Protein AF-A0A7C9AP19-F1 (afdb_monomer_lite)

Structure (mmCIF, N/CA/C/O backbone):
data_AF-A0A7C9AP19-F1
#
_entry.id   AF-A0A7C9AP19-F1
#
loop_
_atom_site.group_PDB
_atom_site.id
_atom_site.type_symbol
_atom_site.label_atom_id
_atom_site.label_alt_id
_atom_site.label_comp_id
_atom_site.label_asym_id
_atom_site.label_entity_id
_atom_site.label_seq_id
_atom_site.pdbx_PDB_ins_code
_atom_site.Cartn_x
_atom_site.Cartn_y
_atom_site.Cartn_z
_atom_site.occupancy
_atom_site.B_iso_or_equiv
_atom_site.auth_seq_id
_atom_site.auth_comp_id
_atom_site.auth_asym_id
_atom_site.auth_atom_id
_atom_site.pdbx_PDB_model_num
ATOM 1 N N . CYS A 1 1 ? -46.477 37.962 7.176 1.00 33.88 1 CYS A N 1
ATOM 2 C CA . CYS A 1 1 ? -47.834 37.896 7.747 1.00 33.88 1 CYS A CA 1
ATOM 3 C C . CYS A 1 1 ? -48.300 36.449 7.716 1.00 33.88 1 CYS A C 1
ATOM 5 O O . CYS A 1 1 ? -48.357 35.925 6.615 1.00 33.88 1 CYS A O 1
ATOM 7 N N . SER A 1 2 ? -48.502 35.877 8.914 1.00 26.67 2 SER A N 1
ATOM 8 C CA . SER A 1 2 ? -49.481 34.855 9.369 1.00 26.67 2 SER A CA 1
ATOM 9 C C . SER A 1 2 ? -49.812 33.673 8.437 1.00 26.67 2 SER A C 1
ATOM 11 O O . SER A 1 2 ? -50.064 33.888 7.262 1.00 26.67 2 SER A O 1
ATOM 13 N N . SER A 1 3 ? -49.904 32.403 8.850 1.00 32.03 3 SER A N 1
ATOM 14 C CA . SER A 1 3 ? -50.223 31.741 10.142 1.00 32.03 3 SER A CA 1
ATOM 15 C C . SER A 1 3 ? -50.017 30.216 9.940 1.00 32.03 3 SER A C 1
ATOM 17 O O . SER A 1 3 ? -50.357 29.724 8.868 1.00 32.03 3 SER A O 1
ATOM 19 N N . ASP A 1 4 ? -49.253 29.500 10.774 1.00 26.17 4 ASP A N 1
ATOM 20 C CA . ASP A 1 4 ? -49.626 28.697 11.972 1.00 26.17 4 ASP A CA 1
ATOM 21 C C . ASP A 1 4 ? -50.503 27.441 11.770 1.00 26.17 4 ASP A C 1
ATOM 23 O O . ASP A 1 4 ? -51.618 27.547 11.273 1.00 26.17 4 ASP A O 1
ATOM 27 N N . LEU A 1 5 ? -49.999 26.290 12.262 1.00 29.55 5 LEU A N 1
ATOM 28 C CA . LEU A 1 5 ? -50.685 25.165 12.957 1.00 29.55 5 LEU A CA 1
ATOM 29 C C . LEU A 1 5 ? -49.634 24.052 13.229 1.00 29.55 5 LEU A C 1
ATOM 31 O O . LEU A 1 5 ? -49.216 23.362 12.305 1.00 29.55 5 LEU A O 1
ATOM 35 N N . THR A 1 6 ? -48.896 24.066 14.347 1.00 25.91 6 THR A N 1
ATOM 36 C CA . THR A 1 6 ? -49.172 23.483 15.688 1.00 25.91 6 THR A CA 1
ATOM 37 C C . THR A 1 6 ? -49.367 21.957 15.752 1.00 25.91 6 THR A C 1
ATOM 39 O O . THR A 1 6 ? -50.347 21.422 15.251 1.00 25.91 6 THR A O 1
ATOM 42 N N . ALA A 1 7 ? -48.474 21.273 16.485 1.00 27.41 7 ALA A N 1
ATOM 43 C CA . ALA A 1 7 ? -48.823 20.345 17.573 1.00 27.41 7 ALA A CA 1
ATOM 44 C C . ALA A 1 7 ? -47.565 19.936 18.368 1.00 27.41 7 ALA A C 1
ATOM 46 O O . ALA A 1 7 ? -46.604 19.391 17.830 1.00 27.41 7 ALA A O 1
ATOM 47 N N . SER A 1 8 ? -47.612 20.231 19.663 1.00 24.33 8 SER A N 1
ATOM 48 C CA . SER A 1 8 ? -46.602 19.997 20.696 1.00 24.33 8 SER A CA 1
ATOM 49 C C . SER A 1 8 ? -46.869 18.702 21.472 1.00 24.33 8 SER A C 1
ATOM 51 O O . SER A 1 8 ? -48.028 18.333 21.627 1.00 24.33 8 SER A O 1
ATOM 53 N N . ALA A 1 9 ? -45.820 18.108 22.054 1.00 26.25 9 ALA A N 1
ATOM 54 C CA . ALA A 1 9 ? -45.752 17.569 23.432 1.00 26.25 9 ALA A CA 1
ATOM 55 C C . ALA A 1 9 ? -44.331 16.986 23.639 1.00 26.25 9 ALA A C 1
ATOM 57 O O . ALA A 1 9 ? -43.956 16.046 22.948 1.00 26.25 9 ALA A O 1
ATOM 58 N N . SER A 1 10 ? -43.405 17.647 24.353 1.00 24.12 10 SER A N 1
ATOM 59 C CA . SER A 1 10 ? -43.194 17.617 25.824 1.00 24.12 10 SER A CA 1
ATOM 60 C C . SER A 1 10 ? -43.123 16.181 26.354 1.00 24.12 10 SER A C 1
ATOM 62 O O . SER A 1 10 ? -44.110 15.467 26.260 1.00 24.12 10 SER A O 1
ATOM 64 N N . SER A 1 11 ? -41.986 15.676 26.842 1.00 26.09 11 SER A N 1
ATOM 65 C CA . SER A 1 11 ? -41.488 15.787 28.235 1.00 26.09 11 SER A CA 1
ATOM 66 C C . SER A 1 11 ? -40.343 14.759 28.398 1.00 26.09 11 SER A C 1
ATOM 68 O O . SER A 1 11 ? -40.421 13.728 27.744 1.00 26.09 11 SER A O 1
ATOM 70 N N . LEU A 1 12 ? -39.298 14.835 29.227 1.00 27.48 12 LEU A N 1
ATOM 71 C CA . LEU A 1 12 ? -38.876 15.664 30.356 1.00 27.48 12 LEU A CA 1
ATOM 72 C C . LEU A 1 12 ? -37.373 15.346 30.596 1.00 27.48 12 LEU A C 1
ATOM 74 O O . LEU A 1 12 ? -36.916 14.236 30.334 1.00 27.48 12 LEU A O 1
ATOM 78 N N . HIS A 1 13 ? -36.638 16.346 31.083 1.00 32.97 13 HIS A N 1
ATOM 79 C CA . HIS A 1 13 ? -35.229 16.362 31.529 1.00 32.97 13 HIS A CA 1
ATOM 80 C C . HIS A 1 13 ? -35.008 15.458 32.789 1.00 32.97 13 HIS A C 1
ATOM 82 O O . HIS A 1 13 ? -36.019 15.037 33.354 1.00 32.97 13 HIS A O 1
ATOM 88 N N . PRO A 1 14 ? -33.775 15.183 33.304 1.00 28.81 14 PRO A N 1
ATOM 89 C CA . PRO A 1 14 ? -32.825 16.237 33.674 1.00 28.81 14 PRO A CA 1
ATOM 90 C C . PRO A 1 14 ? -31.317 15.983 33.457 1.00 28.81 14 PRO A C 1
ATOM 92 O O . PRO A 1 14 ? -30.733 14.978 33.848 1.00 28.81 14 PRO A O 1
ATOM 95 N N . SER A 1 15 ? -30.690 17.025 32.913 1.00 22.34 15 SER A N 1
ATOM 96 C CA . SER A 1 15 ? -29.401 17.607 33.305 1.00 22.34 15 SER A CA 1
ATOM 97 C C . SER A 1 15 ? -28.966 17.356 34.753 1.00 22.34 15 SER A C 1
ATOM 99 O O . SER A 1 15 ? -29.695 17.709 35.680 1.00 22.34 15 SER A O 1
ATOM 101 N N . PHE A 1 16 ? -27.714 16.933 34.929 1.00 23.81 16 PHE A N 1
ATOM 102 C CA . PHE A 1 16 ? -26.956 17.168 36.154 1.00 23.81 16 PHE A CA 1
ATOM 103 C C . PHE A 1 16 ? -25.749 18.052 35.850 1.00 23.81 16 PHE A C 1
ATOM 105 O O . PHE A 1 16 ? -24.860 17.704 35.076 1.00 23.81 16 PHE A O 1
ATOM 112 N N . SER A 1 17 ? -25.780 19.224 36.464 1.00 23.30 17 SER A N 1
ATOM 113 C CA . SER A 1 17 ? -24.696 20.182 36.601 1.00 23.30 17 SER A CA 1
ATOM 114 C C . SER A 1 17 ? -24.317 20.205 38.076 1.00 23.30 17 SER A C 1
ATOM 116 O O . SER A 1 17 ? -25.175 20.506 38.902 1.00 23.30 17 SER A O 1
ATOM 118 N N . GLU A 1 18 ? -23.054 19.939 38.400 1.00 25.55 18 GLU A N 1
ATOM 119 C CA . GLU A 1 18 ? -22.481 20.263 39.706 1.00 25.55 18 GLU A CA 1
ATOM 120 C C . GLU A 1 18 ? -21.225 21.113 39.507 1.00 25.55 18 GLU A C 1
ATOM 122 O O . GLU A 1 18 ? -20.246 20.705 38.883 1.00 25.55 18 GLU A O 1
ATOM 127 N N . GLN A 1 19 ? -21.303 22.336 40.027 1.00 26.25 19 GLN A N 1
ATOM 128 C CA . GLN A 1 19 ? -20.173 23.192 40.352 1.00 26.25 19 GLN A CA 1
ATOM 129 C C . GLN A 1 19 ?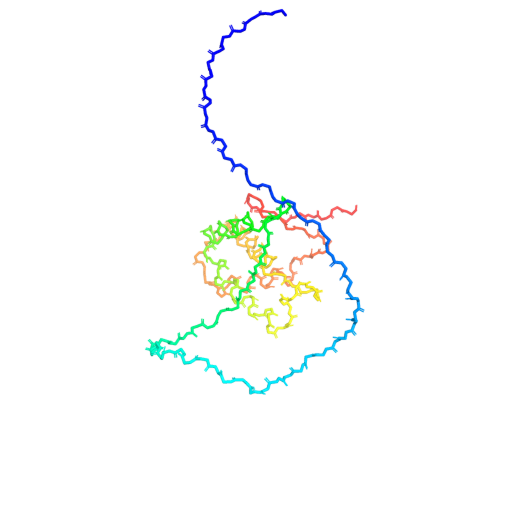 -19.791 22.919 41.809 1.00 26.25 19 GLN A C 1
ATOM 131 O O . GLN A 1 19 ? -20.670 22.896 42.665 1.00 26.25 19 GLN A O 1
ATOM 136 N N . ASN A 1 20 ? -18.497 22.830 42.110 1.00 26.38 20 ASN A N 1
ATOM 137 C CA . ASN A 1 20 ? -17.979 23.269 43.404 1.00 26.38 20 ASN A CA 1
ATOM 138 C C . ASN A 1 20 ? -16.550 23.801 43.254 1.00 26.38 20 ASN A C 1
ATOM 140 O O . ASN A 1 20 ? -15.699 23.186 42.614 1.00 26.38 20 ASN A O 1
ATOM 144 N N . GLN A 1 21 ? -16.330 24.991 43.812 1.00 27.19 21 GLN A N 1
ATOM 145 C CA . GLN A 1 21 ? -15.067 25.723 43.833 1.00 27.19 21 GLN A CA 1
ATOM 146 C C . GLN A 1 21 ? -14.285 25.466 45.134 1.00 27.19 21 GLN A C 1
ATOM 148 O O . GLN A 1 21 ? -14.880 25.362 46.200 1.00 27.19 21 GLN A O 1
ATOM 153 N N . LEU A 1 22 ? -12.952 25.523 44.990 1.00 25.98 22 LEU A N 1
ATOM 154 C CA . LEU A 1 22 ? -11.915 25.993 45.929 1.00 25.98 22 LEU A CA 1
ATOM 155 C C . LEU A 1 22 ? -11.711 25.264 47.273 1.00 25.98 22 LEU A C 1
ATOM 157 O O . LEU A 1 22 ? -12.464 25.462 48.220 1.00 25.98 22 LEU A O 1
ATOM 161 N N . ASN A 1 23 ? -10.522 24.659 47.435 1.00 24.88 23 ASN A N 1
ATOM 162 C CA . ASN A 1 23 ? -9.567 25.213 48.405 1.00 24.88 23 ASN A CA 1
ATOM 163 C C . ASN A 1 23 ? -8.090 24.841 48.141 1.00 24.88 23 ASN A C 1
ATOM 165 O O . ASN A 1 23 ? -7.742 23.678 47.975 1.00 24.88 23 ASN A O 1
ATOM 169 N N . ASN A 1 24 ? -7.269 25.895 48.120 1.00 26.86 24 ASN A N 1
ATOM 170 C CA . ASN A 1 24 ? -5.848 26.052 48.449 1.00 26.86 24 ASN A CA 1
ATOM 171 C C . ASN A 1 24 ? -4.849 24.881 48.347 1.00 26.86 24 ASN A C 1
ATOM 173 O O . ASN A 1 24 ? -4.787 24.015 49.208 1.00 26.86 24 ASN A O 1
ATOM 177 N N . GLY A 1 25 ? -3.907 25.061 47.412 1.00 25.02 25 GLY A N 1
ATOM 178 C CA . GLY A 1 25 ? -2.484 25.233 47.723 1.00 25.02 25 GLY A CA 1
ATOM 179 C C . GLY A 1 25 ? -1.695 23.998 48.155 1.00 25.02 25 GLY A C 1
ATOM 180 O O . GLY A 1 25 ? -1.704 23.644 49.323 1.00 25.02 25 GLY A O 1
ATOM 181 N N . GLN A 1 26 ? -0.871 23.469 47.250 1.00 26.27 26 GLN A N 1
ATOM 182 C CA . GLN A 1 26 ? 0.589 23.593 47.346 1.00 26.27 26 GLN A CA 1
ATOM 183 C C . GLN A 1 26 ? 1.243 23.149 46.031 1.00 26.27 26 GLN A C 1
ATOM 185 O O . GLN A 1 26 ? 0.963 22.080 45.499 1.00 26.27 26 GLN A O 1
ATOM 190 N N . VAL A 1 27 ? 2.108 24.016 45.508 1.00 32.81 27 VAL A N 1
ATOM 191 C CA . VAL A 1 27 ? 3.102 23.694 44.483 1.00 32.81 27 VAL A CA 1
ATOM 192 C C . VAL A 1 27 ? 4.300 23.097 45.212 1.00 32.81 27 VAL A C 1
ATOM 194 O O . VAL A 1 27 ? 4.894 23.789 46.036 1.00 32.81 27 VAL A O 1
ATOM 197 N N . VAL A 1 28 ? 4.655 21.852 44.894 1.00 28.27 28 VAL A N 1
ATOM 198 C CA . VAL A 1 28 ? 6.001 21.300 45.091 1.00 28.27 28 VAL A CA 1
ATOM 199 C C . VAL A 1 28 ? 6.309 20.407 43.888 1.00 28.27 28 VAL A C 1
ATOM 201 O O . VAL A 1 28 ? 5.645 19.396 43.669 1.00 28.27 28 VAL A O 1
ATOM 204 N N . ASP A 1 29 ? 7.300 20.825 43.101 1.00 30.91 29 ASP A N 1
ATOM 205 C CA . ASP A 1 29 ? 8.033 19.985 42.155 1.00 30.91 29 ASP A CA 1
ATOM 206 C C . ASP A 1 29 ? 8.764 18.877 42.918 1.00 30.91 29 ASP A C 1
ATOM 208 O O . ASP A 1 29 ? 9.533 19.190 43.822 1.00 30.91 29 ASP A O 1
ATOM 212 N N . GLN A 1 30 ? 8.619 17.617 42.503 1.00 31.69 30 GLN A N 1
ATOM 213 C CA . GLN A 1 30 ? 9.758 16.697 42.448 1.00 31.69 30 GLN A CA 1
ATOM 214 C C . GLN A 1 30 ? 9.402 15.472 41.594 1.00 31.69 30 GLN A C 1
ATOM 216 O O . GLN A 1 30 ? 8.497 14.700 41.910 1.00 31.69 30 GLN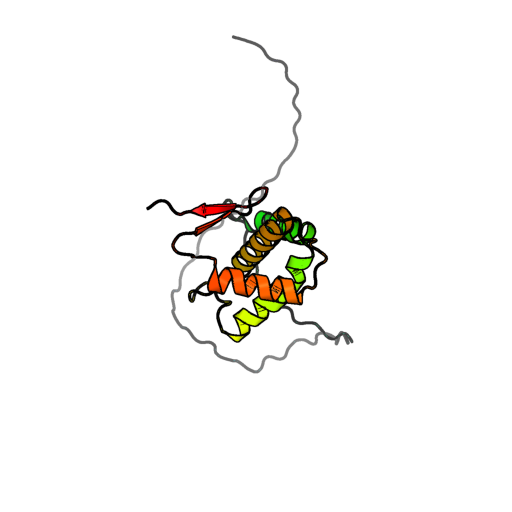 A O 1
ATOM 221 N N . ASN A 1 31 ? 10.155 15.296 40.509 1.00 33.09 31 ASN A N 1
ATOM 222 C CA . ASN A 1 31 ? 10.394 13.993 39.904 1.00 33.09 31 ASN A CA 1
ATOM 223 C C . ASN A 1 31 ? 10.888 13.025 40.987 1.00 33.09 31 ASN A C 1
ATOM 225 O O . ASN A 1 31 ? 11.723 13.427 41.788 1.00 33.09 31 ASN A O 1
ATOM 229 N N . ASP A 1 32 ? 10.387 11.791 41.004 1.00 31.61 32 ASP A N 1
ATOM 230 C CA . ASP A 1 32 ? 11.221 10.583 41.024 1.00 31.61 32 ASP A CA 1
ATOM 231 C C . ASP A 1 32 ? 10.342 9.330 41.107 1.00 31.61 32 ASP A C 1
ATOM 233 O O . ASP A 1 32 ? 9.526 9.139 42.009 1.00 31.61 32 ASP A O 1
ATOM 237 N N . ILE A 1 33 ? 10.525 8.457 40.117 1.00 45.91 33 ILE A N 1
ATOM 238 C CA . ILE A 1 33 ? 10.071 7.072 40.149 1.00 45.91 33 ILE A CA 1
ATOM 239 C C . ILE A 1 33 ? 10.891 6.386 41.242 1.00 45.91 33 ILE A C 1
ATOM 241 O O . ILE A 1 33 ? 12.060 6.066 41.037 1.00 45.91 33 ILE A O 1
ATOM 245 N N . ILE A 1 34 ? 10.282 6.173 42.406 1.00 36.25 34 ILE A N 1
ATOM 246 C CA . ILE A 1 34 ? 10.846 5.333 43.461 1.00 36.25 34 ILE A CA 1
ATOM 247 C C . ILE A 1 34 ? 10.037 4.043 43.501 1.00 36.25 34 ILE A C 1
ATOM 249 O O . ILE A 1 34 ? 8.881 4.013 43.923 1.00 36.25 34 ILE A O 1
ATOM 253 N N . SER A 1 35 ? 10.679 2.970 43.043 1.00 47.22 35 SER A N 1
ATOM 254 C CA . SER A 1 35 ? 10.303 1.595 43.345 1.00 47.22 35 SER A CA 1
ATOM 255 C C . SER A 1 35 ? 10.175 1.439 44.859 1.00 47.22 35 SER A C 1
ATOM 257 O O . SER A 1 35 ? 11.148 1.637 45.586 1.00 47.22 35 SER A O 1
ATOM 259 N N . SER A 1 36 ? 8.986 1.088 45.340 1.00 35.06 36 SER A N 1
ATOM 260 C CA . SER A 1 36 ? 8.785 0.699 46.731 1.00 35.06 36 SER A CA 1
ATOM 261 C C . SER A 1 36 ? 8.198 -0.703 46.756 1.00 35.06 36 SER A C 1
ATOM 263 O O . SER A 1 36 ? 7.000 -0.913 46.566 1.00 35.06 36 SER A O 1
ATOM 265 N N . ASP A 1 37 ? 9.108 -1.657 46.933 1.00 45.09 37 ASP A N 1
ATOM 266 C CA . ASP A 1 37 ? 8.806 -2.991 47.416 1.00 45.09 37 ASP A CA 1
ATOM 267 C C . ASP A 1 37 ? 8.137 -2.905 48.796 1.00 45.09 37 ASP A C 1
ATOM 269 O O . ASP A 1 37 ? 8.520 -2.097 49.644 1.00 45.09 37 ASP A O 1
ATOM 273 N N . ASN A 1 38 ? 7.206 -3.834 49.017 1.00 46.31 38 ASN A N 1
ATOM 274 C CA . ASN A 1 38 ? 6.546 -4.187 50.277 1.00 46.31 38 ASN A CA 1
ATOM 275 C C . ASN A 1 38 ? 5.342 -3.338 50.717 1.00 46.31 38 ASN A C 1
ATOM 277 O O . ASN A 1 38 ? 5.403 -2.553 51.660 1.00 46.31 38 ASN A O 1
ATOM 281 N N . ALA A 1 39 ? 4.177 -3.685 50.162 1.00 41.16 39 ALA A N 1
ATOM 282 C CA . ALA A 1 39 ? 2.920 -3.694 50.911 1.00 41.16 39 ALA A CA 1
ATOM 283 C C . ALA A 1 39 ? 2.190 -5.035 50.670 1.00 41.16 39 ALA A C 1
ATOM 285 O O . ALA A 1 39 ? 2.125 -5.483 49.522 1.00 41.16 39 ALA A O 1
ATOM 286 N N . PRO A 1 40 ? 1.660 -5.707 51.712 1.00 40.81 40 PRO A N 1
ATOM 287 C CA . PRO A 1 40 ? 0.996 -6.995 51.555 1.00 40.81 40 PRO A CA 1
ATOM 288 C C . PRO A 1 40 ? -0.341 -6.798 50.832 1.00 40.81 40 PRO A C 1
ATOM 290 O O . PRO A 1 40 ? -1.239 -6.107 51.314 1.00 40.81 40 PRO A O 1
ATOM 293 N N . SER A 1 41 ? -0.455 -7.389 49.645 1.00 44.66 41 SER A N 1
ATOM 294 C CA . SER A 1 41 ? -1.671 -7.375 48.834 1.00 44.66 41 SER A CA 1
ATOM 295 C C . SER A 1 41 ? -2.793 -8.153 49.542 1.00 44.66 41 SER A C 1
ATOM 297 O O . SER A 1 41 ? -2.520 -9.203 50.128 1.00 44.66 41 SER A O 1
ATOM 299 N N . PRO A 1 42 ? -4.059 -7.699 49.488 1.00 41.72 42 PRO A N 1
ATOM 300 C CA . PRO A 1 42 ? -5.173 -8.495 49.978 1.00 41.72 42 PRO A CA 1
ATOM 301 C C . PRO A 1 42 ? -5.355 -9.697 49.045 1.00 41.72 42 PRO A C 1
ATOM 303 O O . PRO A 1 42 ? -5.328 -9.545 47.824 1.00 41.72 42 PRO A O 1
ATOM 306 N N . ASN A 1 43 ? -5.515 -10.885 49.631 1.00 42.66 43 ASN A N 1
ATOM 307 C CA . ASN A 1 43 ? -5.723 -12.156 48.938 1.00 42.66 43 ASN A CA 1
ATOM 308 C C . ASN A 1 43 ? -6.860 -12.052 47.910 1.00 42.66 43 ASN A C 1
ATOM 310 O O . ASN A 1 43 ? -8.035 -12.207 48.245 1.00 42.66 43 ASN A O 1
ATOM 314 N N . CYS A 1 44 ? -6.504 -11.824 46.648 1.00 43.12 44 CYS A N 1
ATOM 315 C CA . CYS A 1 44 ? -7.377 -12.147 45.537 1.00 43.12 44 CYS A CA 1
ATOM 316 C C . CYS A 1 44 ? -7.315 -13.663 45.386 1.00 43.12 44 CYS A C 1
ATOM 318 O O . CYS A 1 44 ? -6.273 -14.216 45.042 1.00 43.12 44 CYS A O 1
ATOM 320 N N . SER A 1 45 ? -8.423 -14.324 45.716 1.00 47.81 45 SER A N 1
ATOM 321 C CA . SER A 1 45 ? -8.645 -15.742 45.458 1.00 47.81 45 SER A CA 1
ATOM 322 C C . SER A 1 45 ? -8.162 -16.096 44.054 1.00 47.81 45 SER A C 1
ATOM 324 O O . SER A 1 45 ? -8.623 -15.490 43.084 1.00 47.81 45 SER A O 1
ATOM 326 N N . GLU A 1 46 ? -7.239 -17.052 43.974 1.00 45.88 46 GLU A N 1
ATOM 327 C CA . GLU A 1 46 ? -6.699 -17.607 42.739 1.00 45.88 46 GLU A CA 1
ATOM 328 C C . GLU A 1 46 ? -7.840 -18.003 41.798 1.00 45.88 46 GLU A C 1
ATOM 330 O O . GLU A 1 46 ? -8.445 -19.069 41.909 1.00 45.88 46 GLU A O 1
ATOM 335 N N . ILE A 1 47 ? -8.127 -17.139 40.828 1.00 52.62 47 ILE A N 1
ATOM 336 C CA . ILE A 1 47 ? -8.766 -17.572 39.599 1.00 52.62 47 ILE A CA 1
ATOM 337 C C . ILE A 1 47 ? -7.649 -18.281 38.841 1.00 52.62 47 ILE A C 1
ATOM 339 O O . ILE A 1 47 ? -6.829 -17.642 38.182 1.00 52.62 47 ILE A O 1
ATOM 343 N N . SER A 1 48 ? -7.586 -19.605 38.975 1.00 49.59 48 SER A N 1
ATOM 344 C CA . SER A 1 48 ? -6.750 -20.470 38.146 1.00 49.59 48 SER A CA 1
ATOM 345 C C . SER A 1 48 ? -7.281 -20.454 36.708 1.00 49.59 48 SER A C 1
ATOM 347 O O . SER A 1 48 ? -7.899 -21.390 36.203 1.00 49.59 48 SER A O 1
ATOM 349 N N . CYS A 1 49 ? -7.062 -19.331 36.026 1.00 50.03 49 CYS A N 1
ATOM 350 C CA . CYS A 1 49 ? -7.314 -19.188 34.605 1.00 50.03 49 CYS A CA 1
ATOM 351 C C . CYS A 1 49 ? -6.198 -19.913 33.854 1.00 50.03 49 CYS A C 1
ATOM 353 O O . CYS A 1 49 ? -5.167 -19.344 33.508 1.00 50.03 49 CYS A O 1
ATOM 355 N N . SER A 1 50 ? -6.425 -21.195 33.588 1.00 63.16 50 SER A N 1
ATOM 356 C CA . SER A 1 50 ? -5.741 -21.913 32.519 1.00 63.16 50 SER A CA 1
ATOM 357 C C . SER A 1 50 ? -6.154 -21.297 31.181 1.00 63.16 50 SER A C 1
ATOM 359 O O . SER A 1 50 ? -7.198 -21.634 30.628 1.00 63.16 50 SER A O 1
ATOM 361 N N . LYS A 1 51 ? -5.375 -20.324 30.702 1.00 58.12 51 LYS A N 1
ATOM 362 C CA . LYS A 1 51 ? -5.411 -19.757 29.346 1.00 58.12 51 LYS A CA 1
ATOM 363 C C . LYS A 1 51 ? -4.180 -18.874 29.183 1.00 58.12 51 LYS A C 1
ATOM 365 O O . LYS A 1 51 ? -4.017 -17.929 29.948 1.00 58.12 51 LYS A O 1
ATOM 370 N N . ASP A 1 52 ? -3.350 -19.163 28.187 1.00 73.31 52 ASP A N 1
ATOM 371 C CA . ASP A 1 52 ? -2.283 -18.266 27.747 1.00 73.31 52 ASP A CA 1
ATOM 372 C C . ASP A 1 52 ? -2.880 -16.881 27.455 1.00 73.31 52 ASP A C 1
ATOM 374 O O . ASP A 1 52 ? -3.574 -16.677 26.456 1.00 73.31 52 ASP A O 1
ATOM 378 N N . ALA A 1 53 ? -2.687 -15.931 28.369 1.00 79.38 53 ALA A N 1
ATOM 379 C CA . ALA A 1 53 ? -3.186 -14.577 28.202 1.00 79.38 53 ALA A CA 1
ATOM 380 C C . ALA A 1 53 ? -2.332 -13.871 27.138 1.00 79.38 53 ALA A C 1
ATOM 382 O O . ALA A 1 53 ? -1.177 -13.521 27.380 1.00 79.38 53 ALA A O 1
ATOM 383 N N . LEU A 1 54 ? -2.893 -13.674 25.942 1.00 87.25 54 LEU A N 1
ATOM 384 C CA . LEU A 1 54 ? -2.236 -12.928 24.871 1.00 87.25 54 LEU A CA 1
ATOM 385 C C . LEU A 1 54 ? -2.154 -11.443 25.256 1.00 87.25 54 LEU A C 1
ATOM 387 O O . LEU A 1 54 ? -3.168 -10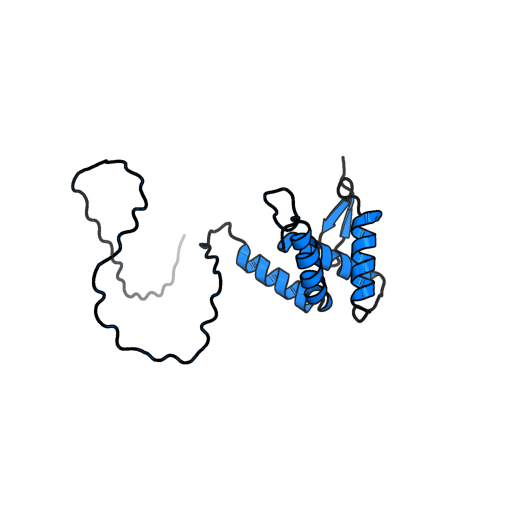.747 25.301 1.00 87.25 54 LEU A O 1
ATOM 391 N N . SER A 1 55 ? -0.941 -10.949 25.497 1.00 92.50 55 SER A N 1
ATOM 392 C CA . SER A 1 55 ? -0.692 -9.518 25.684 1.00 92.50 55 SER A CA 1
ATOM 393 C C . SER A 1 55 ? -0.711 -8.800 24.332 1.00 92.50 55 SER A C 1
ATOM 395 O O . SER A 1 55 ? 0.068 -9.126 23.434 1.00 92.50 55 SER A O 1
ATOM 397 N N . VAL A 1 56 ? -1.605 -7.821 24.174 1.00 94.06 56 VAL A N 1
ATOM 398 C CA . VAL A 1 56 ? -1.761 -7.026 22.947 1.00 94.06 56 VAL A CA 1
ATOM 399 C C . VAL A 1 56 ? -1.492 -5.560 23.266 1.00 94.06 56 VAL A C 1
ATOM 401 O O . VAL A 1 56 ? -2.088 -4.999 24.183 1.00 94.06 56 VAL A O 1
ATOM 404 N N . ARG A 1 57 ? -0.607 -4.920 22.492 1.00 94.06 57 ARG A N 1
ATOM 405 C CA . ARG A 1 57 ? -0.392 -3.469 22.579 1.00 94.06 57 ARG A CA 1
ATOM 406 C C . ARG A 1 57 ? -1.589 -2.741 21.976 1.00 94.06 57 ARG A C 1
ATOM 408 O O . ARG A 1 57 ? -1.956 -3.016 20.835 1.00 94.06 57 ARG A O 1
ATOM 415 N N . LEU A 1 58 ? -2.156 -1.805 22.728 1.00 94.56 58 LEU A N 1
ATOM 416 C CA . LEU A 1 58 ? -3.302 -1.002 22.315 1.00 94.56 58 LEU A CA 1
ATOM 417 C C . LEU A 1 58 ? -2.894 0.465 22.190 1.00 94.56 58 LEU A C 1
ATOM 419 O O . LEU A 1 58 ? -2.204 0.990 23.061 1.00 94.56 58 LEU A O 1
ATOM 423 N N . ASP A 1 59 ? -3.350 1.106 21.118 1.00 92.19 59 ASP A N 1
ATOM 424 C CA . ASP A 1 59 ? -3.271 2.551 20.914 1.00 92.19 59 ASP A CA 1
ATOM 425 C C . ASP A 1 59 ? -4.696 3.122 20.938 1.00 92.19 59 ASP A C 1
ATOM 427 O O . ASP A 1 59 ? -5.584 2.601 20.257 1.00 92.19 59 ASP A O 1
ATOM 431 N N . ILE A 1 60 ? -4.938 4.144 21.763 1.00 92.94 60 ILE A N 1
ATOM 432 C CA . ILE A 1 60 ? -6.272 4.716 21.992 1.00 92.94 60 ILE A CA 1
ATOM 433 C C . ILE A 1 60 ? -6.237 6.191 21.617 1.00 92.94 60 ILE A C 1
ATOM 435 O O . ILE A 1 60 ? -5.532 6.990 22.227 1.00 92.94 60 ILE A O 1
ATOM 439 N N . SER A 1 61 ? -7.054 6.553 20.633 1.00 90.00 61 SER A N 1
ATOM 440 C CA . SER A 1 61 ? -7.203 7.928 20.159 1.00 90.00 61 SER A CA 1
ATOM 441 C C . SER A 1 61 ? -8.605 8.462 20.447 1.00 90.00 61 SER A C 1
ATOM 443 O O . SER A 1 61 ? -9.597 7.740 20.333 1.00 90.00 61 SER A O 1
ATOM 445 N N . PHE A 1 62 ? -8.705 9.751 20.777 1.00 91.00 62 PHE A N 1
ATOM 446 C CA . PHE A 1 62 ? -9.986 10.430 20.980 1.00 91.00 62 PHE A CA 1
ATOM 447 C C . PHE A 1 62 ? -10.553 10.965 19.665 1.00 91.00 62 PHE A C 1
ATOM 449 O O . PHE A 1 62 ? -9.834 11.500 18.818 1.00 91.00 62 PHE A O 1
ATOM 456 N N . LYS A 1 63 ? -11.876 10.870 19.504 1.00 88.25 63 LYS A N 1
ATOM 457 C CA . LYS A 1 63 ? -12.560 11.433 18.340 1.00 88.25 63 LYS A CA 1
ATOM 458 C C . LYS A 1 63 ? -12.532 12.962 18.402 1.00 88.25 63 LYS A C 1
ATOM 460 O O . LYS A 1 63 ? -13.082 13.564 19.316 1.00 88.25 63 LYS A O 1
ATOM 465 N N . SER A 1 64 ? -11.954 13.569 17.373 1.00 89.44 64 SER A N 1
ATOM 466 C CA . SER A 1 64 ? -12.006 15.006 17.085 1.00 89.44 64 SER A CA 1
ATOM 467 C C . SER A 1 64 ? -12.839 15.249 15.814 1.00 89.44 64 SER A C 1
ATOM 469 O O . SER A 1 64 ? -12.880 14.360 14.958 1.00 89.44 64 SER A O 1
ATOM 471 N N . PRO A 1 65 ? -13.470 16.427 15.623 1.00 87.31 65 PRO A N 1
ATOM 472 C CA . PRO A 1 65 ? -14.109 16.797 14.355 1.00 87.31 65 PRO A CA 1
ATOM 473 C C . PRO A 1 65 ? -13.180 16.704 13.133 1.00 87.31 65 PRO A C 1
ATOM 475 O O . PRO A 1 65 ? -13.648 16.452 12.029 1.00 87.31 65 PRO A O 1
ATOM 478 N N . SER A 1 66 ? -11.869 16.877 13.325 1.00 87.25 66 SER A N 1
ATOM 479 C CA . SER A 1 66 ? -10.854 16.745 12.272 1.00 87.25 66 SER A CA 1
ATOM 480 C C . SER A 1 66 ? -10.286 15.327 12.126 1.00 87.25 66 SER A C 1
ATOM 482 O O . SER A 1 66 ? -9.448 15.092 11.258 1.00 87.25 66 SER A O 1
ATOM 484 N N . HIS A 1 67 ? -10.703 14.373 12.966 1.00 89.62 67 HIS A N 1
ATOM 485 C CA . HIS A 1 67 ? -10.164 13.015 12.955 1.00 89.62 67 HIS A CA 1
ATOM 486 C C . HIS A 1 67 ? -10.834 12.150 11.881 1.00 89.62 67 HIS A C 1
ATOM 488 O O . HIS A 1 67 ? -12.017 11.820 11.969 1.00 89.62 67 HIS A O 1
ATOM 494 N N . THR A 1 68 ? -10.046 11.705 10.904 1.00 91.88 68 THR A N 1
ATOM 495 C CA . THR A 1 68 ? -10.497 10.904 9.753 1.00 91.88 68 THR A CA 1
ATOM 496 C C . THR A 1 68 ? -10.156 9.415 9.873 1.00 91.88 68 THR A C 1
ATOM 498 O O . THR A 1 68 ? -10.287 8.670 8.901 1.00 91.88 68 THR A O 1
ATOM 501 N N . GLY A 1 69 ? -9.735 8.937 11.052 1.00 92.00 69 GLY A N 1
ATOM 502 C CA . GLY A 1 69 ? -9.279 7.552 11.233 1.00 92.00 69 GLY A CA 1
ATOM 503 C C . GLY A 1 69 ? -10.321 6.500 10.835 1.00 92.00 69 GLY A C 1
ATOM 504 O O . GLY A 1 69 ? -9.990 5.585 10.094 1.00 92.00 69 GLY A O 1
ATOM 505 N N . LEU A 1 70 ? -11.595 6.676 11.215 1.00 92.31 70 LEU A N 1
ATOM 506 C CA . LEU A 1 70 ? -12.671 5.739 10.841 1.00 92.31 70 LEU A CA 1
ATOM 507 C C . LEU A 1 70 ? -12.891 5.673 9.323 1.00 92.31 70 LEU A C 1
ATOM 509 O O . LEU A 1 70 ? -12.982 4.584 8.764 1.00 92.31 70 LEU A O 1
ATOM 513 N N . GLN A 1 71 ? -12.915 6.831 8.657 1.00 93.75 71 GLN A N 1
ATOM 514 C CA . GLN A 1 71 ? -13.034 6.917 7.196 1.00 93.75 71 GLN A CA 1
ATOM 515 C C . GLN A 1 71 ? -11.828 6.273 6.505 1.00 93.75 71 GLN A C 1
ATOM 517 O O . GLN A 1 71 ? -11.967 5.605 5.487 1.00 93.75 71 GLN A O 1
ATOM 522 N N . THR A 1 72 ? -10.637 6.443 7.082 1.00 93.62 72 THR A N 1
ATOM 523 C CA . THR A 1 72 ? -9.398 5.849 6.572 1.00 93.62 72 THR A CA 1
ATOM 524 C C . THR A 1 72 ? -9.427 4.327 6.708 1.00 93.62 72 THR A C 1
ATOM 526 O O . THR A 1 72 ? -9.075 3.626 5.765 1.00 93.62 72 THR A O 1
ATOM 529 N N . THR A 1 73 ? -9.886 3.797 7.847 1.00 94.75 73 THR A N 1
ATOM 530 C CA . THR A 1 73 ? -10.061 2.352 8.058 1.00 94.75 73 THR A CA 1
ATOM 531 C C . THR A 1 73 ? -11.069 1.760 7.079 1.00 94.75 73 THR A C 1
ATOM 533 O O . THR A 1 73 ? -10.808 0.705 6.505 1.00 94.75 73 THR A 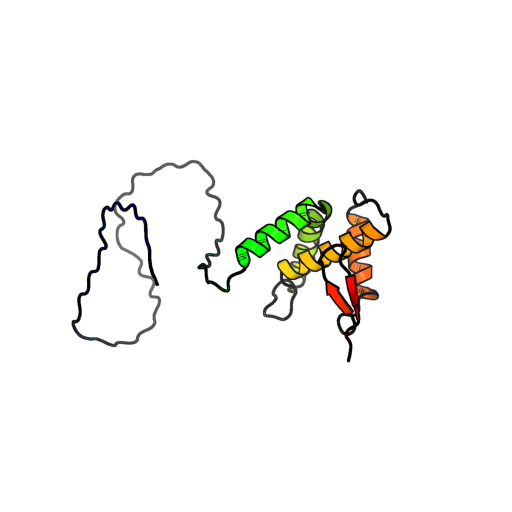O 1
ATOM 536 N N . GLU A 1 74 ? -12.196 2.439 6.859 1.00 96.31 74 GLU A N 1
ATOM 537 C CA . GLU A 1 74 ? -13.199 2.013 5.883 1.00 96.31 74 GLU A CA 1
ATOM 538 C C . GLU A 1 74 ? -12.636 2.006 4.458 1.00 96.31 74 GLU A C 1
ATOM 540 O O . GLU A 1 74 ? -12.781 1.009 3.753 1.00 96.31 74 GLU A O 1
ATOM 545 N N . LEU A 1 75 ? -11.919 3.061 4.062 1.00 95.31 75 LEU A N 1
ATOM 546 C CA . LEU A 1 75 ? -11.248 3.123 2.766 1.00 95.31 75 LEU A CA 1
ATOM 547 C C . LEU A 1 75 ? -10.249 1.975 2.602 1.00 95.31 75 LEU A C 1
ATOM 549 O O . LEU A 1 75 ? -10.302 1.259 1.609 1.00 95.31 75 LEU A O 1
ATOM 553 N N . VAL A 1 76 ? -9.356 1.762 3.573 1.00 96.06 76 VAL A N 1
ATOM 554 C CA . VAL A 1 76 ? -8.366 0.675 3.509 1.00 96.06 76 VAL A CA 1
ATOM 555 C C . VAL A 1 76 ? -9.055 -0.678 3.364 1.00 96.06 76 VAL A C 1
ATOM 557 O O . VAL A 1 76 ? -8.632 -1.470 2.526 1.00 96.06 76 VAL A O 1
ATOM 560 N N . LYS A 1 77 ? -10.143 -0.915 4.108 1.00 96.25 77 LYS A N 1
ATOM 561 C CA . LYS A 1 77 ? -10.940 -2.138 3.990 1.00 96.25 77 LYS A CA 1
ATOM 562 C C . LYS A 1 77 ? -11.496 -2.316 2.573 1.00 96.25 77 LYS A C 1
ATOM 564 O O . LYS A 1 77 ? -11.302 -3.369 1.975 1.00 96.25 77 LYS A O 1
ATOM 569 N N . GLN A 1 78 ? -12.115 -1.278 2.008 1.00 95.69 78 GLN A N 1
ATOM 570 C CA . GLN A 1 78 ? -12.646 -1.313 0.640 1.00 95.69 78 GLN A CA 1
ATOM 571 C C . GLN A 1 78 ? -11.553 -1.601 -0.399 1.00 95.69 78 GLN A C 1
ATOM 573 O O . GLN A 1 78 ? -11.770 -2.380 -1.325 1.00 95.69 78 GLN A O 1
ATOM 578 N N . LEU A 1 79 ? -10.366 -1.009 -0.239 1.00 93.94 79 LEU A N 1
ATOM 579 C CA . LEU A 1 79 ? -9.232 -1.238 -1.136 1.00 93.94 79 LEU A CA 1
ATOM 580 C C . LEU A 1 79 ? -8.713 -2.678 -1.050 1.00 93.94 79 LEU A C 1
ATOM 582 O O . LEU A 1 79 ? -8.424 -3.283 -2.081 1.00 93.94 79 LEU A O 1
ATOM 586 N N . THR A 1 80 ? -8.619 -3.245 0.156 1.00 93.44 80 THR A N 1
ATOM 587 C CA . THR A 1 80 ? -8.192 -4.640 0.342 1.00 93.44 80 THR A CA 1
ATOM 588 C C . THR A 1 80 ? -9.236 -5.649 -0.125 1.00 93.44 80 THR A C 1
ATOM 590 O O . THR A 1 80 ? -8.861 -6.714 -0.609 1.00 93.44 80 THR A O 1
ATOM 593 N N . ASP A 1 81 ? -10.524 -5.306 -0.036 1.00 93.62 81 ASP A N 1
ATOM 594 C CA . ASP A 1 81 ? -11.615 -6.128 -0.568 1.00 93.62 81 ASP A CA 1
ATOM 595 C C . ASP A 1 81 ? -11.619 -6.096 -2.109 1.00 93.62 81 ASP A C 1
ATOM 597 O O . ASP A 1 81 ? -11.802 -7.127 -2.756 1.00 93.62 81 ASP A O 1
ATOM 601 N N . GLN A 1 82 ? -11.363 -4.926 -2.712 1.00 91.44 82 GLN A N 1
ATOM 602 C CA . GLN A 1 82 ? -11.262 -4.762 -4.167 1.00 91.44 82 GLN A CA 1
ATOM 603 C C . GLN A 1 82 ? -10.016 -5.443 -4.750 1.00 91.44 82 GLN A C 1
ATOM 605 O O . GLN A 1 82 ? -10.076 -6.012 -5.841 1.00 91.44 82 GLN A O 1
ATOM 610 N N . PHE A 1 83 ? -8.893 -5.401 -4.033 1.00 92.12 83 PHE A N 1
ATOM 611 C CA . PHE A 1 83 ? -7.632 -6.003 -4.452 1.00 92.12 83 PHE A CA 1
ATOM 612 C C . PHE A 1 83 ? -7.110 -6.975 -3.386 1.00 92.12 83 PHE A C 1
ATOM 614 O O . PHE A 1 83 ? -6.244 -6.603 -2.590 1.00 92.12 83 PHE A O 1
ATOM 621 N N . PRO A 1 84 ? -7.540 -8.251 -3.399 1.00 91.56 84 PRO A N 1
ATOM 622 C CA . PRO A 1 84 ? -7.125 -9.235 -2.396 1.00 91.56 84 PRO A CA 1
ATOM 623 C C . PRO A 1 84 ? -5.605 -9.441 -2.307 1.00 91.56 84 PRO A C 1
ATOM 625 O O . PRO A 1 84 ? -5.081 -9.751 -1.239 1.00 91.56 84 PRO A O 1
ATOM 628 N N . ALA A 1 85 ? -4.873 -9.212 -3.406 1.00 92.62 85 ALA A N 1
ATOM 629 C CA . ALA A 1 85 ? -3.409 -9.254 -3.435 1.00 92.62 85 ALA A CA 1
ATOM 630 C C . ALA A 1 85 ? -2.745 -8.158 -2.576 1.00 92.62 85 ALA A C 1
ATOM 632 O O . ALA A 1 85 ? -1.587 -8.308 -2.186 1.00 92.62 85 ALA A O 1
ATOM 633 N N . ALA A 1 86 ? -3.456 -7.077 -2.234 1.00 95.00 86 ALA A N 1
ATOM 634 C CA . ALA A 1 86 ? -2.918 -5.986 -1.428 1.00 95.00 86 ALA A CA 1
ATOM 635 C C . ALA A 1 86 ? -2.527 -6.440 -0.017 1.00 95.00 86 ALA A C 1
ATOM 637 O O . ALA A 1 86 ? -1.514 -5.981 0.501 1.00 95.00 86 ALA A O 1
ATOM 638 N N . ILE A 1 87 ? -3.285 -7.360 0.590 1.00 95.56 87 ILE A N 1
ATOM 639 C CA . ILE A 1 87 ? -3.023 -7.861 1.948 1.00 95.56 87 ILE A CA 1
ATOM 640 C C . ILE A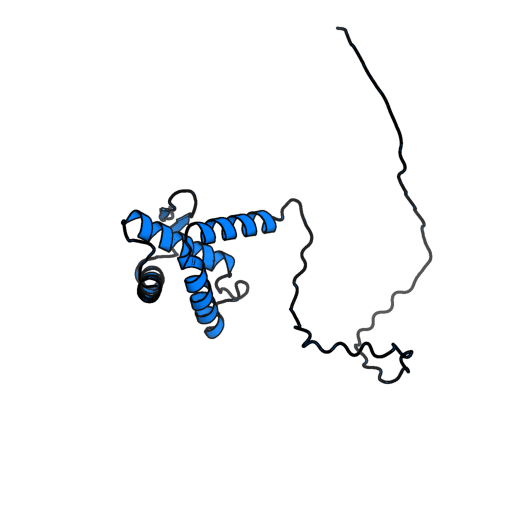 1 87 ? -1.671 -8.593 2.031 1.00 95.56 87 ILE A C 1
ATOM 642 O O . ILE A 1 87 ? -0.815 -8.148 2.799 1.00 95.56 87 ILE A O 1
ATOM 646 N N . PRO A 1 88 ? -1.418 -9.675 1.264 1.00 95.62 88 PRO A N 1
ATOM 647 C CA . PRO A 1 88 ? -0.142 -10.382 1.341 1.00 95.62 88 PRO A CA 1
ATOM 648 C C . PRO A 1 88 ? 1.037 -9.503 0.905 1.00 95.62 88 PRO A C 1
ATOM 650 O O . PRO A 1 88 ? 2.096 -9.566 1.529 1.00 95.62 88 PRO A O 1
ATOM 653 N N . LEU A 1 89 ? 0.856 -8.635 -0.099 1.00 96.75 89 LEU A N 1
ATOM 654 C CA . LEU A 1 89 ? 1.891 -7.676 -0.494 1.00 96.75 89 LEU A CA 1
ATOM 655 C C . LEU A 1 89 ? 2.210 -6.696 0.639 1.00 96.75 89 LEU A C 1
ATOM 657 O O . LEU A 1 89 ? 3.382 -6.476 0.932 1.00 96.75 89 LEU A O 1
ATOM 661 N N . ALA A 1 90 ? 1.197 -6.147 1.313 1.00 97.31 90 ALA A N 1
ATOM 662 C CA . ALA A 1 90 ? 1.392 -5.212 2.416 1.00 97.31 90 ALA A CA 1
ATOM 663 C C . ALA A 1 90 ? 2.132 -5.859 3.586 1.00 97.31 90 ALA A C 1
ATOM 665 O O . ALA A 1 90 ? 3.002 -5.215 4.161 1.00 97.31 90 ALA A O 1
ATOM 666 N N . VAL A 1 91 ? 1.842 -7.120 3.918 1.00 97.56 91 VAL A N 1
ATOM 667 C CA . VAL A 1 91 ? 2.555 -7.843 4.984 1.00 97.56 91 VAL A CA 1
ATOM 668 C C . VAL A 1 91 ? 4.041 -7.981 4.648 1.00 97.56 91 VAL A C 1
ATOM 670 O O . VAL A 1 91 ? 4.888 -7.584 5.448 1.00 97.56 91 VAL A O 1
ATOM 673 N N . VAL A 1 92 ? 4.364 -8.481 3.451 1.00 97.94 92 VAL A N 1
ATOM 674 C CA . VAL A 1 92 ? 5.758 -8.687 3.025 1.00 97.94 92 VAL A CA 1
ATOM 675 C C . VAL A 1 92 ? 6.504 -7.358 2.906 1.00 97.94 92 VAL A C 1
ATOM 677 O O . VAL A 1 92 ? 7.616 -7.227 3.411 1.00 97.94 92 VAL A O 1
ATOM 680 N N . LEU A 1 93 ? 5.892 -6.350 2.282 1.00 97.94 93 LEU A N 1
ATOM 681 C CA . LEU A 1 93 ? 6.503 -5.033 2.106 1.00 97.94 93 LEU A CA 1
ATOM 682 C C . LEU A 1 93 ? 6.680 -4.301 3.436 1.00 97.94 93 LEU A C 1
ATOM 684 O O . LEU A 1 93 ? 7.701 -3.652 3.646 1.00 97.94 93 LEU A O 1
ATOM 688 N N . LYS A 1 94 ? 5.723 -4.427 4.359 1.00 97.38 94 LYS A N 1
ATOM 689 C CA . LYS A 1 94 ? 5.841 -3.841 5.694 1.00 97.38 94 LYS A CA 1
ATOM 690 C C . LYS A 1 94 ? 6.996 -4.469 6.465 1.00 97.38 94 LYS A C 1
ATOM 692 O O . LYS A 1 94 ? 7.778 -3.727 7.051 1.00 97.38 94 LYS A O 1
ATOM 697 N N . GLN A 1 95 ? 7.151 -5.793 6.406 1.00 97.94 95 GLN A N 1
ATOM 698 C CA . GLN A 1 95 ? 8.307 -6.458 7.008 1.00 97.94 95 GLN A CA 1
ATOM 699 C C . GLN A 1 95 ? 9.618 -6.011 6.347 1.00 97.94 95 GLN A C 1
ATOM 701 O O . GLN A 1 95 ? 10.553 -5.624 7.037 1.00 97.94 95 GLN A O 1
ATOM 706 N N . PHE A 1 96 ? 9.658 -5.963 5.013 1.00 97.19 96 PHE A N 1
ATOM 707 C CA . PHE A 1 96 ? 10.824 -5.507 4.256 1.00 97.19 96 PHE A CA 1
ATOM 708 C C . PHE A 1 96 ? 11.280 -4.089 4.645 1.00 97.19 96 PHE A C 1
ATOM 710 O O . PHE A 1 96 ? 12.485 -3.823 4.698 1.00 97.19 96 PHE A O 1
ATOM 717 N N . LEU A 1 97 ? 10.335 -3.177 4.896 1.00 97.12 97 LEU A N 1
ATOM 718 C CA . LEU A 1 97 ? 10.627 -1.821 5.364 1.00 97.12 97 LEU A CA 1
ATOM 719 C C . LEU A 1 97 ? 11.065 -1.801 6.830 1.00 97.12 97 LEU A C 1
ATOM 721 O O . LEU A 1 97 ? 12.013 -1.088 7.151 1.00 97.12 97 LEU A O 1
ATOM 725 N N . ALA A 1 98 ? 10.424 -2.591 7.694 1.00 96.56 98 ALA A N 1
ATOM 726 C CA . ALA A 1 98 ? 10.784 -2.701 9.107 1.00 96.56 98 ALA A CA 1
ATOM 727 C C . ALA A 1 98 ? 12.214 -3.232 9.293 1.00 96.56 98 ALA A C 1
ATOM 729 O O . ALA A 1 98 ? 12.992 -2.643 10.038 1.00 96.56 98 ALA A O 1
ATOM 730 N N . ASP A 1 99 ? 12.611 -4.255 8.529 1.00 97.56 99 ASP A N 1
ATOM 731 C CA . ASP A 1 99 ? 13.973 -4.818 8.549 1.00 97.56 99 ASP A CA 1
ATOM 732 C C . ASP A 1 99 ? 15.054 -3.793 8.155 1.00 97.56 99 ASP A C 1
ATOM 734 O O . ASP A 1 99 ? 16.236 -3.978 8.439 1.00 97.56 99 ASP A O 1
ATOM 738 N N . ARG A 1 100 ? 14.658 -2.708 7.478 1.00 96.25 100 ARG A N 1
ATOM 739 C CA . ARG A 1 100 ? 15.532 -1.613 7.026 1.00 96.25 100 ARG A CA 1
ATOM 740 C C . ARG A 1 100 ? 15.339 -0.324 7.819 1.00 96.25 100 ARG A C 1
ATOM 742 O O . ARG A 1 100 ? 15.920 0.693 7.448 1.00 96.25 100 ARG A O 1
ATOM 749 N N . SER A 1 101 ? 14.520 -0.344 8.870 1.00 95.88 101 SER A N 1
ATOM 750 C CA . SER A 1 101 ? 14.167 0.840 9.664 1.00 95.88 101 SER A CA 1
ATOM 751 C C . SER A 1 101 ? 13.516 1.966 8.839 1.00 95.88 101 SER A C 1
ATOM 753 O O . SER A 1 101 ? 13.706 3.148 9.125 1.00 95.88 101 SER A O 1
ATOM 755 N N . LEU A 1 102 ? 12.753 1.608 7.799 1.00 95.38 102 LEU A N 1
ATOM 756 C CA . LEU A 1 102 ? 12.048 2.530 6.895 1.00 95.38 102 LEU A CA 1
ATOM 757 C C . LEU A 1 102 ? 10.528 2.563 7.126 1.00 95.38 102 LEU A C 1
ATOM 759 O O . LEU A 1 102 ? 9.805 3.170 6.339 1.00 95.38 102 LEU A O 1
ATOM 763 N N . ASP A 1 103 ? 10.023 1.915 8.172 1.00 93.81 103 ASP A N 1
ATOM 764 C CA . ASP A 1 103 ? 8.596 1.836 8.514 1.00 93.81 103 ASP A CA 1
ATOM 765 C C . ASP A 1 103 ? 8.123 2.962 9.459 1.00 93.81 103 ASP A C 1
ATOM 767 O O . ASP A 1 103 ? 6.929 3.094 9.741 1.00 93.81 103 ASP A O 1
ATOM 771 N N . GLN A 1 104 ? 9.054 3.797 9.929 1.00 93.94 104 GLN A N 1
ATOM 772 C CA . GLN A 1 104 ? 8.791 4.918 10.829 1.00 93.94 104 GLN A CA 1
ATOM 773 C C . GLN A 1 104 ? 8.663 6.229 10.048 1.00 93.94 104 GLN A C 1
ATOM 775 O O . GLN A 1 104 ? 9.644 6.801 9.577 1.00 93.94 104 GLN A O 1
ATOM 780 N N . SER A 1 105 ? 7.445 6.757 9.917 1.00 93.19 105 SER A N 1
ATOM 781 C CA . SER A 1 105 ? 7.218 7.972 9.121 1.00 93.19 105 SER A CA 1
ATOM 782 C C . SER A 1 105 ? 7.806 9.245 9.732 1.00 93.19 105 SER A C 1
ATOM 784 O O . SER A 1 105 ? 8.120 10.178 8.999 1.00 93.19 105 SER A O 1
ATOM 786 N N . TYR A 1 106 ? 7.978 9.303 11.055 1.00 91.38 106 TYR A N 1
ATOM 787 C CA . TYR A 1 106 ? 8.536 10.487 11.719 1.00 91.38 106 TYR A CA 1
ATOM 788 C C . TYR A 1 106 ? 10.041 10.668 11.454 1.00 91.38 106 TYR A C 1
ATOM 790 O O . TYR A 1 106 ? 10.536 11.788 11.529 1.00 91.38 106 TYR A O 1
ATOM 798 N N . SER A 1 107 ? 10.765 9.594 11.118 1.00 92.38 107 SER A N 1
ATOM 799 C CA . SER A 1 107 ? 12.190 9.626 10.758 1.00 92.38 107 SER A CA 1
ATOM 800 C C . SER A 1 107 ? 12.426 9.724 9.244 1.00 92.38 107 SER A C 1
ATOM 802 O O . SER A 1 107 ? 13.560 9.592 8.789 1.00 92.38 107 SER A O 1
ATOM 804 N N . GLY A 1 108 ? 11.371 9.962 8.454 1.00 92.00 108 GLY A N 1
ATOM 805 C CA . GLY A 1 108 ? 11.438 10.026 6.990 1.00 92.00 108 GLY A CA 1
ATOM 806 C C . GLY A 1 108 ? 11.157 8.700 6.272 1.00 92.00 108 GLY A C 1
ATOM 807 O O . GLY A 1 108 ? 11.324 8.630 5.056 1.00 92.00 108 GLY A O 1
ATOM 808 N N . GLY A 1 109 ? 10.722 7.662 6.993 1.00 94.38 109 GLY A N 1
ATOM 809 C CA . GLY A 1 109 ? 10.243 6.404 6.417 1.00 94.38 109 GLY A CA 1
ATOM 810 C C . GLY A 1 109 ? 8.826 6.484 5.832 1.00 94.38 109 GLY A C 1
ATOM 811 O O . GLY A 1 109 ? 8.177 7.533 5.804 1.00 94.38 109 GLY A O 1
ATOM 812 N N . LEU A 1 110 ? 8.314 5.342 5.375 1.00 95.31 110 LEU A N 1
ATOM 813 C CA . LEU A 1 110 ? 6.959 5.204 4.846 1.00 95.31 110 LEU A CA 1
ATOM 814 C C . LEU A 1 110 ? 5.990 4.759 5.941 1.00 95.31 110 LEU A C 1
ATOM 816 O O . LEU A 1 110 ? 6.176 3.724 6.576 1.00 95.31 110 LEU A O 1
ATOM 820 N N . SER A 1 111 ? 4.896 5.506 6.115 1.00 95.69 111 SER A N 1
ATOM 821 C CA . SER A 1 111 ? 3.808 5.071 6.992 1.00 95.69 111 SER A CA 1
ATOM 822 C C . SER A 1 111 ? 3.093 3.846 6.413 1.00 95.69 111 SER A C 1
ATOM 824 O O . SER A 1 111 ? 2.997 3.677 5.195 1.00 95.69 111 SER A O 1
ATOM 826 N N . SER A 1 112 ? 2.511 3.018 7.288 1.00 94.94 112 SER A N 1
ATOM 827 C CA . SER A 1 112 ? 1.718 1.853 6.858 1.00 94.94 112 SER A CA 1
ATOM 828 C C . SER A 1 112 ? 0.565 2.245 5.927 1.00 94.94 112 SER A C 1
ATOM 830 O O . SER A 1 112 ? 0.285 1.537 4.966 1.00 94.94 112 SER A O 1
ATOM 832 N N . TYR A 1 113 ? -0.077 3.392 6.175 1.00 95.44 113 TYR A N 1
ATOM 833 C CA . TYR A 1 113 ? -1.133 3.899 5.301 1.00 95.44 113 TYR A CA 1
ATOM 834 C C . TYR A 1 113 ? -0.590 4.288 3.921 1.00 95.44 113 TYR A C 1
ATOM 836 O O . TYR A 1 113 ? -1.130 3.843 2.914 1.00 95.44 113 TYR A O 1
ATOM 844 N N . CYS A 1 114 ? 0.517 5.042 3.864 1.00 95.56 114 CYS A N 1
ATOM 845 C CA . CYS A 1 114 ? 1.160 5.413 2.602 1.00 95.56 114 CYS A CA 1
ATOM 846 C C . CYS A 1 114 ? 1.511 4.171 1.772 1.00 95.56 114 CYS A C 1
ATOM 848 O O . CYS A 1 114 ? 1.181 4.109 0.590 1.00 95.56 114 CYS A O 1
ATOM 850 N N . LEU A 1 115 ? 2.089 3.148 2.408 1.00 96.88 115 LEU A N 1
ATOM 851 C CA . LEU A 1 115 ? 2.426 1.888 1.752 1.00 96.88 115 LEU A CA 1
ATOM 852 C C . LEU A 1 115 ? 1.200 1.209 1.121 1.00 96.88 115 LEU A C 1
ATOM 854 O O . LEU A 1 115 ? 1.262 0.798 -0.036 1.00 96.88 115 LEU A O 1
ATOM 858 N N . VAL A 1 116 ? 0.076 1.140 1.840 1.00 96.69 116 VAL A N 1
ATOM 859 C CA . VAL A 1 116 ? -1.180 0.589 1.301 1.00 96.69 116 VAL A CA 1
ATOM 860 C C . VAL A 1 116 ? -1.649 1.375 0.077 1.00 96.69 116 VAL A C 1
ATOM 862 O O . VAL A 1 116 ? -2.090 0.767 -0.900 1.00 96.69 116 VAL A O 1
ATOM 865 N N . LEU A 1 117 ? -1.512 2.705 0.075 1.00 96.19 117 LEU A N 1
ATOM 866 C CA . LEU A 1 117 ? -1.878 3.517 -1.088 1.00 96.19 117 LEU A CA 1
ATOM 867 C C . LEU A 1 117 ? -0.967 3.255 -2.296 1.00 96.19 117 LEU A C 1
ATOM 869 O O . LEU A 1 117 ? -1.463 3.184 -3.420 1.00 96.19 117 LEU A O 1
ATOM 873 N N . LEU A 1 118 ? 0.341 3.076 -2.080 1.00 96.69 118 LEU A N 1
ATOM 874 C CA . LEU A 1 118 ? 1.289 2.725 -3.146 1.00 96.69 118 LEU A CA 1
ATOM 875 C C . LEU A 1 118 ? 0.946 1.370 -3.771 1.00 96.69 118 LEU A C 1
ATOM 877 O O . LEU A 1 118 ? 0.881 1.255 -4.995 1.00 96.69 118 LEU A O 1
ATOM 881 N N . ILE A 1 119 ? 0.683 0.364 -2.931 1.00 96.38 119 ILE A N 1
ATOM 882 C CA . ILE A 1 119 ? 0.289 -0.981 -3.369 1.00 96.38 119 ILE A CA 1
ATOM 883 C C . ILE A 1 119 ? -1.022 -0.914 -4.149 1.00 96.38 119 ILE A C 1
ATOM 885 O O . ILE A 1 119 ? -1.106 -1.431 -5.258 1.00 96.38 119 ILE A O 1
ATOM 889 N N . THR A 1 120 ? -2.026 -0.227 -3.605 1.00 95.44 120 THR A N 1
ATOM 890 C CA . THR A 1 120 ? -3.328 -0.054 -4.259 1.00 95.44 120 THR A CA 1
ATOM 891 C C . THR A 1 120 ? -3.166 0.588 -5.629 1.00 95.44 120 THR A C 1
ATOM 893 O O . THR A 1 120 ? -3.694 0.078 -6.614 1.00 95.44 120 THR A O 1
ATOM 896 N N . ARG A 1 121 ? -2.398 1.680 -5.722 1.00 94.75 121 ARG A N 1
ATOM 897 C CA . ARG A 1 121 ? -2.170 2.362 -6.996 1.00 94.75 121 ARG A CA 1
ATOM 898 C C . ARG A 1 121 ? -1.501 1.444 -8.015 1.00 94.75 121 ARG A C 1
ATOM 900 O O . ARG A 1 121 ? -1.884 1.475 -9.185 1.00 94.75 121 ARG A O 1
ATOM 907 N N . PHE A 1 122 ? -0.509 0.672 -7.582 1.00 94.88 122 PHE A N 1
ATOM 908 C CA . PHE A 1 122 ? 0.182 -0.291 -8.431 1.00 94.88 122 PHE A CA 1
ATOM 909 C C . PHE A 1 122 ? -0.778 -1.376 -8.937 1.00 94.88 122 PHE A C 1
ATOM 911 O O . PHE A 1 122 ? -0.855 -1.608 -10.137 1.00 94.88 122 PHE A O 1
ATOM 918 N N . LEU A 1 123 ? -1.602 -1.958 -8.064 1.00 93.06 123 LEU A N 1
ATOM 919 C CA . LEU A 1 123 ? -2.588 -2.969 -8.461 1.00 93.06 123 LEU A CA 1
ATOM 920 C C . LEU A 1 123 ? -3.670 -2.400 -9.385 1.00 93.06 123 LEU A C 1
ATOM 922 O O . LEU A 1 123 ? -4.050 -3.050 -10.356 1.00 93.06 123 LEU A O 1
ATOM 926 N N . GLN A 1 124 ? -4.111 -1.161 -9.146 1.00 92.56 124 GLN A N 1
ATOM 927 C CA . GLN A 1 124 ? -4.958 -0.431 -10.084 1.00 92.56 124 GLN A CA 1
ATOM 928 C C . GLN A 1 124 ? -4.267 -0.316 -11.447 1.00 92.56 124 GLN A C 1
ATOM 930 O O . GLN A 1 124 ? -4.881 -0.630 -12.459 1.00 92.56 124 GLN A O 1
ATOM 935 N N . HIS A 1 125 ? -3.001 0.109 -11.502 1.00 90.31 125 HIS A N 1
ATOM 936 C CA . HIS A 1 125 ? -2.252 0.231 -12.757 1.00 90.31 125 HIS A CA 1
ATOM 937 C C . HIS A 1 125 ? -2.201 -1.096 -13.523 1.00 90.31 125 HIS A C 1
ATOM 939 O O . HIS A 1 125 ? -2.577 -1.125 -14.692 1.00 90.31 125 HIS A O 1
ATOM 945 N N . GLU A 1 126 ? -1.837 -2.192 -12.857 1.00 87.94 126 GLU A N 1
ATOM 946 C CA . GLU A 1 126 ? -1.788 -3.520 -13.476 1.00 87.94 126 GLU A CA 1
ATOM 947 C C . GLU A 1 126 ? -3.169 -3.973 -13.979 1.00 87.94 126 GLU A C 1
ATOM 949 O O . GLU A 1 126 ? -3.290 -4.461 -15.103 1.00 87.94 126 GLU A O 1
ATOM 954 N N . HIS A 1 127 ? -4.233 -3.739 -13.204 1.00 85.25 127 HIS A N 1
ATOM 955 C CA . HIS A 1 127 ? -5.596 -4.103 -13.597 1.00 85.25 127 HIS A CA 1
ATOM 956 C C . HIS A 1 127 ? -6.064 -3.376 -14.872 1.00 85.25 127 HIS A C 1
ATOM 958 O O . HIS A 1 127 ? -6.711 -3.984 -15.724 1.00 85.25 127 HIS A O 1
ATOM 964 N N . HIS A 1 128 ? -5.706 -2.098 -15.053 1.00 81.94 128 HIS A N 1
ATOM 965 C CA . HIS A 1 128 ? -6.049 -1.348 -16.273 1.00 81.94 128 HIS A CA 1
ATOM 966 C C . HIS A 1 128 ? -5.335 -1.874 -17.520 1.00 81.94 128 HIS A C 1
ATOM 968 O O . HIS A 1 128 ? -5.886 -1.790 -18.615 1.00 81.94 128 HIS A O 1
ATOM 974 N N . HIS A 1 129 ? -4.149 -2.463 -17.361 1.00 78.56 129 HIS A N 1
ATOM 975 C CA . HIS A 1 129 ? -3.417 -3.112 -18.453 1.00 78.56 129 HIS A CA 1
ATOM 976 C C . HIS A 1 129 ? -3.933 -4.525 -18.771 1.00 78.56 129 HIS A C 1
ATOM 978 O O . HIS A 1 129 ? -3.294 -5.264 -19.517 1.00 78.56 129 HIS A O 1
ATOM 984 N N . GLY A 1 130 ? -5.085 -4.922 -18.212 1.00 69.88 130 GLY A N 1
ATOM 985 C CA . GLY A 1 130 ? -5.724 -6.213 -18.479 1.00 69.88 130 GLY A CA 1
ATOM 986 C C . GLY A 1 130 ? -4.990 -7.403 -17.861 1.00 69.88 130 GLY A C 1
ATOM 987 O O . GLY A 1 130 ? -5.247 -8.552 -18.223 1.00 69.88 130 GLY A O 1
ATOM 988 N N . ARG A 1 131 ? -4.064 -7.151 -16.932 1.00 69.56 131 ARG A N 1
ATOM 989 C CA . ARG A 1 131 ? -3.342 -8.200 -16.220 1.00 69.56 131 ARG A CA 1
ATOM 990 C C . ARG A 1 131 ? -4.254 -8.794 -15.140 1.00 69.56 131 ARG A C 1
ATOM 992 O O . ARG A 1 131 ? -4.761 -8.048 -14.301 1.00 69.56 131 ARG A O 1
ATOM 999 N N . PRO A 1 132 ? -4.487 -10.121 -15.129 1.00 65.75 132 PRO A N 1
ATOM 1000 C CA . PRO A 1 132 ? -5.336 -10.724 -14.110 1.00 65.75 132 PRO A CA 1
ATOM 1001 C C . PRO A 1 132 ? -4.708 -10.524 -12.727 1.00 65.75 132 PRO A C 1
ATOM 1003 O O . PRO A 1 132 ? -3.544 -10.854 -12.525 1.00 65.75 132 PRO A O 1
ATOM 1006 N N . ILE A 1 133 ? -5.489 -10.037 -11.759 1.00 62.38 133 ILE A N 1
ATOM 1007 C CA . ILE A 1 133 ? -5.060 -9.869 -10.352 1.00 62.38 133 ILE A CA 1
ATOM 1008 C C . ILE A 1 133 ? -4.705 -11.230 -9.711 1.00 62.38 133 ILE A C 1
ATOM 1010 O O . ILE A 1 133 ? -3.988 -11.297 -8.719 1.00 62.38 133 ILE A O 1
ATOM 1014 N N . ASN A 1 134 ? -5.129 -12.328 -10.344 1.00 62.09 134 ASN A N 1
ATOM 1015 C CA . ASN A 1 134 ? -4.845 -13.724 -9.994 1.00 62.09 134 ASN A CA 1
ATOM 1016 C C . ASN A 1 134 ? -3.413 -14.169 -10.377 1.00 62.09 134 ASN A C 1
ATOM 1018 O O . ASN A 1 134 ? -3.166 -15.354 -10.598 1.00 62.09 134 ASN A O 1
ATOM 1022 N N . GLN A 1 135 ? -2.487 -13.227 -10.553 1.00 67.81 135 GLN A N 1
ATOM 1023 C CA . GLN A 1 135 ? -1.088 -13.509 -10.857 1.00 67.81 135 GLN A CA 1
ATOM 1024 C C . GLN A 1 135 ? -0.336 -14.045 -9.641 1.00 67.81 135 GLN A C 1
ATOM 1026 O O . GLN A 1 135 ? -0.739 -13.874 -8.490 1.00 67.81 135 GLN A O 1
ATOM 1031 N N . ASN A 1 136 ? 0.812 -14.667 -9.906 1.00 88.00 136 ASN A N 1
ATOM 1032 C CA . ASN A 1 136 ? 1.754 -15.051 -8.865 1.00 88.00 136 ASN A CA 1
ATOM 1033 C C . ASN A 1 136 ? 2.131 -13.820 -8.025 1.00 88.00 136 ASN A C 1
ATOM 1035 O O . ASN A 1 136 ? 2.696 -12.858 -8.548 1.00 88.00 136 ASN A O 1
ATOM 1039 N N . LEU A 1 137 ? 1.873 -13.872 -6.713 1.00 91.62 137 LEU A N 1
ATOM 1040 C CA . LEU A 1 137 ? 2.187 -12.780 -5.780 1.00 91.62 137 LEU A CA 1
ATOM 1041 C C . LEU A 1 137 ? 3.667 -12.375 -5.827 1.00 91.62 137 LEU A C 1
ATOM 1043 O O . LEU A 1 137 ? 3.985 -11.199 -5.690 1.00 91.62 137 LEU A O 1
ATOM 1047 N N . GLY A 1 138 ? 4.565 -13.336 -6.069 1.00 93.56 138 GLY A N 1
ATOM 1048 C CA . GLY A 1 138 ? 5.992 -13.068 -6.241 1.00 93.56 138 GLY A CA 1
ATOM 1049 C C . GLY A 1 138 ? 6.290 -12.170 -7.445 1.00 93.56 138 GLY A C 1
ATOM 1050 O O . GLY A 1 138 ? 7.086 -11.247 -7.324 1.00 93.56 138 GLY A O 1
ATOM 1051 N N . SER A 1 139 ? 5.619 -12.379 -8.581 1.00 92.00 139 SER A N 1
ATOM 1052 C CA . SER A 1 139 ? 5.777 -11.518 -9.760 1.00 92.00 139 SER A CA 1
ATOM 1053 C C . SER A 1 139 ? 5.255 -10.110 -9.488 1.00 92.00 139 SER A C 1
ATOM 1055 O O . SER A 1 139 ? 5.966 -9.150 -9.755 1.00 92.00 139 SER A O 1
ATOM 1057 N N . LEU A 1 140 ? 4.077 -9.984 -8.863 1.00 93.50 140 LEU A N 1
ATOM 1058 C CA . LEU A 1 140 ? 3.526 -8.682 -8.463 1.00 93.50 140 LEU A CA 1
ATOM 1059 C C . LEU A 1 140 ? 4.456 -7.930 -7.505 1.00 93.50 140 LEU A C 1
ATOM 1061 O O . LEU A 1 140 ? 4.616 -6.719 -7.628 1.00 93.50 140 LEU A O 1
ATOM 1065 N N . LEU A 1 141 ? 5.087 -8.637 -6.566 1.00 95.88 141 LEU A N 1
ATOM 1066 C CA . LEU A 1 141 ? 6.056 -8.046 -5.649 1.00 95.88 141 LEU A CA 1
ATOM 1067 C C . LEU A 1 141 ? 7.298 -7.526 -6.390 1.00 95.88 141 LEU A C 1
ATOM 1069 O O . LEU A 1 141 ? 7.759 -6.419 -6.115 1.00 95.88 141 LEU A O 1
ATOM 1073 N N . MET A 1 142 ? 7.835 -8.307 -7.329 1.00 95.69 142 MET A N 1
ATOM 1074 C CA . MET A 1 142 ? 9.004 -7.898 -8.115 1.00 95.69 142 MET A CA 1
ATOM 1075 C C . MET A 1 142 ? 8.675 -6.725 -9.041 1.00 95.69 142 MET A C 1
ATOM 1077 O O . MET A 1 142 ? 9.446 -5.769 -9.097 1.00 95.69 142 MET A O 1
ATOM 1081 N N . ASP A 1 143 ? 7.513 -6.749 -9.693 1.00 94.38 143 ASP A N 1
ATOM 1082 C CA . ASP A 1 143 ? 7.034 -5.656 -10.541 1.00 94.38 143 ASP A CA 1
ATOM 1083 C C . ASP A 1 143 ? 6.788 -4.380 -9.715 1.00 94.38 143 ASP A C 1
ATOM 1085 O O . ASP A 1 143 ? 7.146 -3.285 -10.152 1.00 94.38 143 ASP A O 1
ATOM 1089 N N . PHE A 1 144 ? 6.275 -4.505 -8.483 1.00 96.00 144 PHE A N 1
ATOM 1090 C CA . PHE A 1 144 ? 6.136 -3.385 -7.548 1.00 96.00 144 PHE A CA 1
ATOM 1091 C C . PHE A 1 144 ? 7.495 -2.742 -7.237 1.00 96.00 144 PHE A C 1
ATOM 1093 O O . PHE A 1 144 ? 7.643 -1.521 -7.347 1.00 96.00 144 PHE A O 1
ATOM 1100 N N . PHE A 1 145 ? 8.504 -3.545 -6.879 1.00 97.19 145 PHE A N 1
ATOM 1101 C CA . PHE A 1 145 ? 9.852 -3.036 -6.614 1.00 97.19 145 PHE A CA 1
ATOM 1102 C C . PHE A 1 145 ? 10.497 -2.434 -7.858 1.00 97.19 145 PHE A C 1
ATOM 1104 O O . PHE A 1 145 ? 11.147 -1.394 -7.768 1.00 97.19 145 PHE A O 1
ATOM 1111 N N . TYR A 1 146 ? 10.305 -3.056 -9.020 1.00 96.38 146 TYR A N 1
ATOM 1112 C CA . TYR A 1 146 ? 10.809 -2.527 -10.275 1.00 96.38 146 TYR A CA 1
ATOM 1113 C C . TYR A 1 146 ? 10.201 -1.153 -10.570 1.00 96.38 146 TYR A C 1
ATOM 1115 O O . TYR A 1 146 ? 10.943 -0.198 -10.804 1.00 96.38 146 TYR A O 1
ATOM 1123 N N . PHE A 1 147 ? 8.874 -1.032 -10.482 1.00 95.50 147 PHE A N 1
ATOM 1124 C CA . PHE A 1 147 ? 8.166 0.211 -10.755 1.00 95.50 147 PHE A CA 1
ATOM 1125 C C . PHE A 1 147 ? 8.587 1.323 -9.790 1.00 95.50 147 PHE A C 1
ATOM 1127 O O . PHE A 1 147 ? 9.027 2.380 -10.237 1.00 95.50 147 PHE A O 1
ATOM 1134 N N . PHE A 1 148 ? 8.519 1.095 -8.476 1.00 95.50 148 PHE A N 1
ATOM 1135 C CA . PHE A 1 148 ? 8.850 2.133 -7.493 1.00 95.50 148 PHE A CA 1
ATOM 1136 C C . PHE A 1 148 ? 10.351 2.388 -7.319 1.00 95.50 148 PHE A C 1
ATOM 1138 O O . PHE A 1 148 ? 10.725 3.445 -6.817 1.00 95.50 148 PHE A O 1
ATOM 1145 N N . GLY A 1 149 ? 11.207 1.453 -7.735 1.00 95.19 149 GLY A N 1
ATOM 1146 C CA . GLY A 1 149 ? 12.661 1.604 -7.688 1.00 95.19 149 GLY A CA 1
ATOM 1147 C C . GLY A 1 149 ? 13.277 2.221 -8.945 1.00 95.19 149 GLY A C 1
ATOM 1148 O O . GLY A 1 149 ? 14.323 2.852 -8.839 1.00 95.19 149 GLY A O 1
ATOM 1149 N N . ASN A 1 150 ? 12.659 2.043 -10.122 1.00 95.56 150 ASN A N 1
ATOM 1150 C CA . ASN A 1 150 ? 13.271 2.420 -11.406 1.00 95.56 150 ASN A CA 1
ATOM 1151 C C . ASN A 1 150 ? 12.397 3.308 -12.302 1.00 95.56 150 ASN A C 1
ATOM 1153 O O . ASN A 1 150 ? 12.940 4.011 -13.149 1.00 95.56 150 ASN A O 1
ATOM 1157 N N . VAL A 1 151 ? 11.067 3.268 -12.165 1.00 93.19 151 VAL A N 1
ATOM 1158 C CA . VAL A 1 151 ? 10.140 3.953 -13.088 1.00 93.19 151 VAL A CA 1
ATOM 1159 C C . VAL A 1 151 ? 9.487 5.169 -12.435 1.00 93.19 151 VAL A C 1
ATOM 1161 O O . VAL A 1 151 ? 9.369 6.223 -13.054 1.00 93.19 151 VAL A O 1
ATOM 1164 N N . PHE A 1 152 ? 9.047 5.034 -11.187 1.00 94.06 152 PHE A N 1
ATOM 1165 C CA . PHE A 1 152 ? 8.368 6.094 -10.459 1.00 94.06 152 PHE A CA 1
ATOM 1166 C C . PHE A 1 152 ? 9.357 7.169 -10.000 1.00 94.06 152 PHE A C 1
ATOM 1168 O O . PHE A 1 152 ? 10.212 6.912 -9.154 1.00 94.06 152 PHE A O 1
ATOM 1175 N N . ASP A 1 153 ? 9.191 8.395 -10.497 1.00 92.88 153 ASP A N 1
ATOM 1176 C CA . ASP A 1 153 ? 9.943 9.552 -10.014 1.00 92.88 153 ASP A CA 1
ATOM 1177 C C . ASP A 1 153 ? 9.120 10.336 -8.971 1.00 92.88 153 ASP A C 1
ATOM 1179 O O . ASP A 1 153 ? 8.211 11.084 -9.344 1.00 92.88 153 ASP A O 1
ATOM 1183 N N . PRO A 1 154 ? 9.440 10.257 -7.665 1.00 89.56 154 PRO A N 1
ATOM 1184 C CA . PRO A 1 154 ? 8.708 10.984 -6.625 1.00 89.56 154 PRO A CA 1
ATOM 1185 C C . PRO A 1 154 ? 8.818 12.516 -6.737 1.00 89.56 154 PRO A C 1
ATOM 1187 O O . PRO A 1 154 ? 8.028 13.235 -6.117 1.00 89.56 154 PRO A O 1
ATOM 1190 N N . ARG A 1 155 ? 9.787 13.044 -7.499 1.00 90.12 155 ARG A N 1
ATOM 1191 C CA . ARG A 1 155 ? 9.972 14.489 -7.714 1.00 90.12 155 ARG A CA 1
ATOM 1192 C C . ARG A 1 155 ? 9.084 15.024 -8.826 1.00 90.12 155 ARG A C 1
ATOM 1194 O O . ARG A 1 155 ? 8.729 16.199 -8.780 1.00 90.12 155 ARG A O 1
ATOM 1201 N N . GLN A 1 156 ? 8.737 14.188 -9.800 1.00 90.44 156 GLN A N 1
ATOM 1202 C CA . GLN A 1 156 ? 7.924 14.577 -10.953 1.00 90.44 156 GLN A CA 1
ATOM 1203 C C . GLN A 1 156 ? 6.517 13.992 -10.902 1.00 90.44 156 GLN A C 1
ATOM 1205 O O . GLN A 1 156 ? 5.625 14.540 -11.532 1.00 90.44 156 GLN A O 1
ATOM 1210 N N . MET A 1 157 ? 6.272 12.929 -10.138 1.00 90.94 157 MET A N 1
ATOM 1211 C CA . MET A 1 157 ? 5.004 12.206 -10.157 1.00 90.94 157 MET A CA 1
ATOM 1212 C C . MET A 1 157 ? 4.254 12.322 -8.827 1.00 90.94 157 MET A C 1
ATOM 1214 O O . MET A 1 157 ? 4.826 12.398 -7.737 1.00 90.94 157 MET A O 1
ATOM 1218 N N . ARG A 1 158 ? 2.924 12.322 -8.914 1.00 91.25 158 ARG A N 1
ATOM 1219 C CA . ARG A 1 158 ? 1.991 12.189 -7.789 1.00 91.25 158 ARG A CA 1
ATOM 1220 C C . ARG A 1 158 ? 1.100 10.982 -8.012 1.00 91.25 158 ARG A C 1
ATOM 1222 O O . ARG A 1 158 ? 0.818 10.604 -9.147 1.00 91.25 158 ARG A O 1
ATOM 1229 N N . ILE A 1 159 ? 0.632 10.417 -6.909 1.00 92.25 159 ILE A N 1
ATOM 1230 C CA . ILE A 1 159 ? -0.257 9.262 -6.904 1.00 92.25 159 ILE A CA 1
ATOM 1231 C C . ILE A 1 159 ? -1.638 9.717 -6.460 1.00 92.25 159 ILE A C 1
ATOM 1233 O O . ILE A 1 159 ? -1.779 10.332 -5.404 1.00 92.25 159 ILE A O 1
ATOM 1237 N N . SE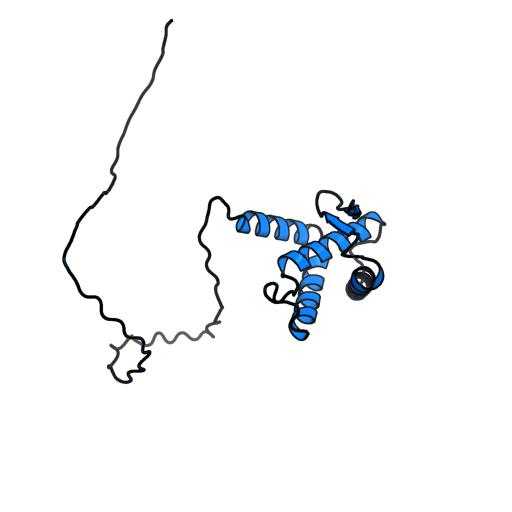R A 1 160 ? -2.645 9.392 -7.264 1.00 92.38 160 SER A N 1
ATOM 1238 C CA . SER A 1 160 ? -4.046 9.420 -6.861 1.00 92.38 160 SER A CA 1
ATOM 1239 C C . SER A 1 160 ? -4.618 8.017 -6.988 1.00 92.38 160 SER A C 1
ATOM 1241 O O . SER A 1 160 ? -4.399 7.355 -8.001 1.00 92.38 160 SER A O 1
ATOM 1243 N N . ILE A 1 161 ? -5.350 7.587 -5.965 1.00 92.12 161 ILE A N 1
ATOM 1244 C CA . ILE A 1 161 ? -6.063 6.300 -5.919 1.00 92.12 161 ILE A CA 1
ATOM 1245 C C . ILE A 1 161 ? -7.564 6.457 -6.201 1.00 92.12 161 ILE A C 1
ATOM 1247 O O . ILE A 1 161 ? -8.301 5.477 -6.151 1.00 92.12 161 ILE A O 1
ATOM 1251 N N . GLN A 1 162 ? -8.036 7.687 -6.439 1.00 87.94 162 GLN A N 1
ATOM 1252 C CA . GLN A 1 162 ? -9.451 7.958 -6.689 1.00 87.94 162 GLN A CA 1
ATOM 1253 C C . GLN A 1 162 ? -9.891 7.340 -8.023 1.00 87.94 162 GLN A C 1
ATOM 1255 O O . GLN A 1 162 ? -9.218 7.504 -9.043 1.00 87.94 162 GLN A O 1
ATOM 1260 N N . GLY A 1 163 ? -11.038 6.654 -8.020 1.00 83.81 163 GLY A N 1
ATOM 1261 C CA . GLY A 1 163 ? -11.569 5.973 -9.201 1.00 83.81 163 GLY A CA 1
ATOM 1262 C C . GLY A 1 163 ? -10.621 4.883 -9.707 1.00 83.81 163 GLY A C 1
ATOM 1263 O O . GLY A 1 163 ? -10.263 3.973 -8.965 1.00 83.81 163 GLY A O 1
ATOM 1264 N N . SER A 1 164 ? -10.201 4.991 -10.968 1.00 78.88 164 SER A N 1
ATOM 1265 C CA . SER A 1 164 ? -9.208 4.107 -11.594 1.00 78.88 164 SER A CA 1
ATOM 1266 C C . SER A 1 164 ? -7.775 4.322 -11.093 1.00 78.88 164 SER A C 1
ATOM 1268 O O . SER A 1 164 ? -6.901 3.496 -11.351 1.00 78.88 164 SER A O 1
ATOM 1270 N N . GLY A 1 165 ? -7.518 5.438 -10.410 1.00 82.44 165 GLY A N 1
ATOM 1271 C CA . GLY A 1 165 ? -6.183 5.876 -10.037 1.00 82.44 165 GLY A CA 1
ATOM 1272 C C . GLY A 1 165 ? -5.355 6.367 -11.229 1.00 82.44 165 GLY A C 1
ATOM 1273 O O . GLY A 1 165 ? -5.449 5.875 -12.354 1.00 82.44 165 GLY A O 1
ATOM 1274 N N . PHE A 1 166 ? -4.517 7.371 -10.989 1.00 84.88 166 PHE A N 1
ATOM 1275 C CA . PHE A 1 166 ? -3.677 7.981 -12.021 1.00 84.88 166 PHE A CA 1
ATOM 1276 C C . PHE A 1 166 ? -2.341 8.438 -11.438 1.00 84.88 166 PHE A C 1
ATOM 1278 O O . PHE A 1 166 ? -2.237 8.796 -10.261 1.00 84.88 166 PHE A O 1
ATOM 1285 N N . TYR A 1 167 ? -1.307 8.395 -12.280 1.00 85.94 167 TYR A N 1
ATOM 1286 C CA . TYR A 1 167 ? -0.042 9.070 -12.009 1.00 85.94 167 TYR A CA 1
ATOM 1287 C C . TYR A 1 167 ? -0.103 10.446 -12.667 1.00 85.94 167 TYR A C 1
ATOM 1289 O O . TYR A 1 167 ? -0.330 10.539 -13.870 1.00 85.94 167 TYR A O 1
ATOM 1297 N N . ILE A 1 168 ? 0.047 11.502 -11.874 1.00 87.06 168 ILE A N 1
ATOM 1298 C CA . ILE A 1 168 ? -0.067 12.889 -12.338 1.00 87.06 168 ILE A CA 1
ATOM 1299 C C . ILE A 1 168 ? 1.326 13.513 -12.320 1.00 87.06 168 ILE A C 1
ATOM 1301 O O . ILE A 1 168 ? 2.024 13.389 -11.312 1.00 87.06 168 ILE A O 1
ATOM 1305 N N . ASN A 1 169 ? 1.722 14.201 -13.391 1.00 86.88 169 ASN A N 1
ATOM 1306 C CA . ASN A 1 169 ? 2.951 14.992 -13.381 1.00 86.88 169 ASN A CA 1
ATOM 1307 C C . ASN A 1 169 ? 2.789 16.229 -12.485 1.00 86.88 169 ASN A C 1
ATOM 1309 O O . ASN A 1 169 ? 1.742 16.874 -12.471 1.00 86.88 169 ASN A O 1
ATOM 1313 N N . ARG A 1 170 ? 3.824 16.564 -11.719 1.00 81.56 170 ARG A N 1
ATOM 1314 C CA . ARG A 1 170 ? 3.899 17.803 -10.950 1.00 81.56 170 ARG A CA 1
ATOM 1315 C C . ARG A 1 170 ? 4.199 18.943 -11.917 1.00 81.56 170 ARG A C 1
ATOM 1317 O O . ARG A 1 170 ? 5.276 18.978 -12.503 1.00 81.56 170 ARG A O 1
ATOM 1324 N N . GLU A 1 171 ? 3.257 19.866 -12.068 1.00 74.75 171 GLU A N 1
ATOM 1325 C CA . GLU A 1 171 ? 3.546 21.163 -12.683 1.00 74.75 171 GLU A CA 1
ATOM 1326 C C . GLU A 1 171 ? 4.523 21.932 -11.777 1.00 74.75 171 GLU A C 1
ATOM 1328 O O . GLU A 1 171 ? 4.417 21.856 -10.547 1.00 74.75 171 GLU A O 1
ATOM 1333 N N . ARG A 1 172 ? 5.529 22.566 -12.391 1.00 59.81 172 ARG A N 1
ATOM 1334 C CA . ARG A 1 172 ? 6.565 23.350 -11.701 1.00 59.81 172 ARG A CA 1
ATOM 1335 C C . ARG A 1 172 ? 6.064 24.736 -11.336 1.00 59.81 172 ARG A C 1
ATOM 1337 O O . ARG A 1 172 ? 5.371 25.334 -12.184 1.00 59.81 172 ARG A O 1
#

Sequence (172 aa):
CSSDLTASASSLHPSFSEQNQLNNGQVVDQNDIISSDNAPSPNCSEISCSKDALSVRLDISFKSPSHTGLQTTELVKQLTDQFPAAIPLAVVLKQFLADRSLDQSYSGGLSSYCLVLLITRFLQHEHHHGRPINQNLGSLLMDFFYFFGNVFDPRQMRISIQGSGFYINRER

pLDDT: mean 74.06, std 27.08, range [22.34, 97.94]

Organism: Opuntia streptacantha (NCBI:txid393608)

Foldseek 3Di:
DDDDDDDDDDDDDDDDDDDDDDDDDDDDDDDDDDDDPDDDDDDPDDPVPPDDDDDDDDDDDDDDPPDCVVVLVVVLVVLCVVQVLLVVLLVVVCVVCVVVVQCDVVVPHDDSSNSSQLLSQLLLVCVVVVHPSPDDSVVSNVVSCCCVVPPDDPVQWDWDNPDSIDIDGDDD

InterPro domains:
  IPR002058 PAP/25A-associated [PF03828] (136-170)
  IPR045862 Nucleotidyltransferase Trf4-like [PTHR23092] (47-172)

Secondary structure (DSSP, 8-state):
---------------------------------------PPP--------S-------------TT--HHHHHHHHHHHHHH-TTHHHHHHHHHHHHHTTT---GGGT---HHHHHHHHHHHHHHHHHTT--TTS-HHHHHHHHHHIIIII--TTTEEEE-STT-EEEE---

Radius of gyration: 28.0 Å; chains: 1; bounding box: 66×60×70 Å